Protein AF-G2FFL8-F1 (afdb_monomer_lite)

Organism: NCBI:txid1049564

Radius of gyration: 20.47 Å; chains: 1; bounding box: 55×20×46 Å

Sequence (65 aa):
MLGKSFPDAHKTKIYREHVAKRHKLLLEICPALGYEVGIHNFKNYVLRGSDKYFERIRKGLQRIP

Secondary structure (DSSP, 8-state):
----PPPPHHHHHHHHHHHHHHHHHHHHHHHHHSTTSHHHHHHHHHHH--HHHHHHHHHHHTT--

Foldseek 3Di:
DPDPDDPDPVVVVVVVVVVVVVVVLCVLPDCLCHPQENPPLVVVCVVPVDCVSVVRNVVSVVSRD

pLDDT: mean 84.25, std 12.87, range [41.69, 97.31]

Structure (mmCIF, N/CA/C/O backbone):
data_AF-G2FFL8-F1
#
_entry.id   AF-G2FFL8-F1
#
loop_
_atom_site.group_PDB
_atom_site.id
_atom_site.type_symbol
_atom_site.label_atom_id
_atom_site.label_alt_id
_atom_site.label_comp_id
_atom_site.label_asym_id
_atom_site.label_entity_id
_atom_site.la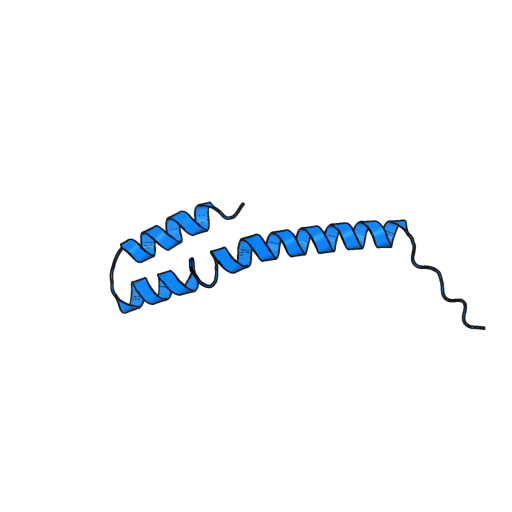bel_seq_id
_atom_site.pdbx_PDB_ins_code
_atom_site.Cartn_x
_atom_site.Cartn_y
_atom_site.Cartn_z
_atom_site.occupancy
_atom_site.B_iso_or_equiv
_atom_site.auth_seq_id
_atom_site.auth_comp_id
_atom_site.auth_asym_id
_atom_site.auth_atom_id
_atom_site.pdbx_PDB_model_num
ATOM 1 N N . MET A 1 1 ? 41.028 -15.366 -27.968 1.00 41.69 1 MET A N 1
ATOM 2 C CA . MET A 1 1 ? 40.433 -14.119 -27.439 1.00 41.69 1 MET A CA 1
ATOM 3 C C . MET A 1 1 ? 38.923 -14.303 -27.398 1.00 41.69 1 MET A C 1
ATOM 5 O O . MET A 1 1 ? 38.336 -14.478 -28.456 1.00 41.69 1 MET A O 1
ATOM 9 N N . LEU A 1 2 ? 38.302 -14.367 -26.213 1.00 48.59 2 LEU A N 1
ATOM 10 C CA . LEU A 1 2 ? 36.841 -14.473 -26.111 1.00 48.59 2 LEU A CA 1
ATOM 11 C C . LEU A 1 2 ? 36.208 -13.166 -26.605 1.00 48.59 2 LEU A C 1
ATOM 13 O O . LEU A 1 2 ? 36.348 -12.125 -25.961 1.00 48.59 2 LEU A O 1
ATOM 17 N N . GLY A 1 3 ? 35.529 -13.227 -27.751 1.00 49.09 3 GLY A N 1
ATOM 18 C CA . GLY A 1 3 ? 34.726 -12.130 -28.274 1.00 49.09 3 GLY A CA 1
ATOM 19 C C . GLY A 1 3 ? 33.561 -11.854 -27.332 1.00 49.09 3 GLY A C 1
ATOM 20 O O . GLY A 1 3 ? 32.572 -12.580 -27.325 1.00 49.09 3 GLY A O 1
ATOM 21 N N . LYS A 1 4 ? 33.676 -10.808 -26.513 1.00 60.31 4 LYS A N 1
ATOM 22 C CA . LYS A 1 4 ? 32.530 -10.267 -25.782 1.00 60.31 4 LYS A CA 1
ATOM 23 C C . LYS A 1 4 ? 31.588 -9.667 -26.826 1.00 60.31 4 LYS A C 1
ATOM 25 O O . LYS A 1 4 ? 31.891 -8.612 -27.376 1.00 60.31 4 LYS A O 1
ATOM 30 N N . SER A 1 5 ? 30.478 -10.339 -27.135 1.00 64.19 5 SER A N 1
ATOM 31 C CA . SER A 1 5 ? 29.422 -9.720 -27.938 1.00 64.19 5 SER A CA 1
ATOM 32 C C . SER A 1 5 ? 28.905 -8.508 -27.169 1.00 64.19 5 SER A C 1
ATOM 34 O O . SER A 1 5 ? 28.429 -8.652 -26.039 1.00 64.19 5 SER A O 1
ATOM 36 N N . PHE A 1 6 ? 29.019 -7.318 -27.751 1.00 61.09 6 PHE A N 1
ATOM 37 C CA . PHE A 1 6 ? 28.429 -6.123 -27.165 1.00 61.09 6 PHE A CA 1
ATOM 38 C C . PHE A 1 6 ? 26.912 -6.330 -27.043 1.00 61.09 6 PHE A C 1
ATOM 40 O O . PHE A 1 6 ? 26.291 -6.805 -27.999 1.00 61.09 6 PHE A O 1
ATOM 47 N N . PRO A 1 7 ? 26.303 -6.041 -25.880 1.00 68.94 7 PRO A N 1
ATOM 48 C CA . PRO A 1 7 ? 24.869 -6.193 -25.721 1.00 68.94 7 PRO A CA 1
ATOM 49 C C . PRO A 1 7 ? 24.158 -5.260 -26.701 1.00 68.94 7 PRO A C 1
ATOM 51 O O . PRO A 1 7 ? 24.478 -4.076 -26.789 1.00 68.94 7 PRO A O 1
ATOM 54 N N . ASP A 1 8 ? 23.196 -5.815 -27.436 1.00 80.44 8 ASP A N 1
ATOM 55 C CA . ASP A 1 8 ? 22.336 -5.070 -28.349 1.00 80.44 8 ASP A CA 1
ATOM 56 C C . ASP A 1 8 ? 21.745 -3.852 -27.615 1.00 80.44 8 ASP A C 1
ATOM 58 O O . ASP A 1 8 ? 21.027 -3.978 -26.611 1.00 80.44 8 ASP A O 1
ATOM 62 N N . ALA A 1 9 ? 22.104 -2.656 -28.090 1.00 80.75 9 ALA A N 1
ATOM 63 C CA . ALA A 1 9 ? 21.726 -1.390 -27.475 1.00 80.75 9 ALA A CA 1
ATOM 64 C C . ALA A 1 9 ? 20.199 -1.226 -27.410 1.00 80.75 9 ALA A C 1
ATOM 66 O O . ALA A 1 9 ? 19.678 -0.670 -26.439 1.00 80.75 9 ALA A O 1
ATOM 67 N N . HIS A 1 10 ? 19.478 -1.776 -28.390 1.00 80.19 10 HIS A N 1
ATOM 68 C CA . HIS A 1 10 ? 18.022 -1.749 -28.434 1.00 80.19 10 HIS A CA 1
ATOM 69 C C . HIS A 1 10 ? 17.412 -2.632 -27.336 1.00 80.19 10 HIS A C 1
ATOM 71 O O . HIS A 1 10 ? 16.600 -2.155 -26.538 1.00 80.19 10 HIS A O 1
ATOM 77 N N . LYS A 1 11 ? 17.872 -3.885 -27.203 1.00 83.94 11 LYS A N 1
ATOM 78 C CA . LYS A 1 11 ? 17.450 -4.781 -26.104 1.00 83.94 11 LYS A CA 1
ATOM 79 C C . LYS A 1 11 ? 17.763 -4.184 -24.735 1.00 83.94 11 LYS A C 1
ATOM 81 O O . LYS A 1 11 ? 16.945 -4.256 -23.820 1.00 83.94 11 LYS A O 1
ATOM 86 N N . THR A 1 12 ? 18.925 -3.548 -24.610 1.00 90.00 12 THR A N 1
ATOM 87 C CA . THR A 1 12 ? 19.347 -2.884 -23.373 1.00 90.00 12 THR A CA 1
ATOM 88 C C . THR A 1 12 ? 18.428 -1.714 -23.011 1.00 90.00 12 THR A C 1
ATOM 90 O O . THR A 1 12 ? 18.118 -1.528 -21.834 1.00 90.00 12 THR A O 1
ATOM 93 N N . LYS A 1 13 ? 17.977 -0.926 -23.995 1.00 92.62 13 LYS A N 1
ATOM 94 C CA . LYS A 1 13 ? 17.033 0.180 -23.778 1.00 92.62 13 LYS A CA 1
ATOM 95 C C . LYS A 1 13 ? 15.666 -0.332 -23.313 1.00 92.62 13 LYS A C 1
ATOM 97 O O . LYS A 1 13 ? 15.200 0.101 -22.262 1.00 92.62 13 LYS A O 1
ATOM 102 N N . ILE A 1 14 ? 15.089 -1.305 -24.025 1.00 93.56 14 ILE A N 1
ATOM 103 C CA . ILE A 1 14 ? 13.792 -1.913 -23.670 1.00 93.56 14 ILE A CA 1
ATOM 104 C C . ILE A 1 14 ? 13.826 -2.483 -22.251 1.00 93.56 14 ILE A C 1
ATOM 106 O O . ILE A 1 14 ? 12.919 -2.248 -21.452 1.00 93.56 14 ILE A O 1
ATOM 110 N N . TYR A 1 15 ? 14.899 -3.199 -21.905 1.00 92.19 15 TYR A N 1
ATOM 111 C CA . TYR A 1 15 ? 15.057 -3.745 -20.562 1.00 92.19 15 TYR A CA 1
ATOM 112 C C . TYR A 1 15 ? 15.013 -2.648 -19.490 1.00 92.19 15 TYR A C 1
ATOM 114 O O . TYR A 1 15 ? 14.286 -2.782 -18.505 1.00 92.19 15 TYR A O 1
ATOM 122 N N . ARG A 1 16 ? 15.738 -1.537 -19.686 1.00 94.62 16 ARG A N 1
ATOM 123 C CA . ARG A 1 16 ? 15.735 -0.414 -18.732 1.00 94.62 16 ARG A CA 1
ATOM 124 C C . ARG A 1 16 ? 14.350 0.211 -18.581 1.00 94.62 16 ARG A C 1
ATOM 126 O O . ARG A 1 16 ? 13.944 0.491 -17.455 1.00 94.62 16 ARG A O 1
ATOM 133 N N . GLU A 1 17 ? 13.618 0.385 -19.678 1.00 95.94 17 GLU A N 1
ATOM 134 C CA . GLU A 1 17 ? 12.244 0.905 -19.651 1.00 95.94 17 GLU A CA 1
ATOM 135 C C . GLU A 1 17 ? 11.310 -0.021 -18.857 1.00 95.94 17 GLU A C 1
ATOM 137 O O . GLU A 1 17 ? 10.541 0.439 -18.009 1.00 95.94 17 GLU A O 1
ATOM 142 N N . HIS A 1 18 ? 11.425 -1.337 -19.053 1.00 96.31 18 HIS A N 1
ATOM 143 C CA . HIS A 1 18 ? 10.634 -2.326 -18.318 1.00 96.31 18 HIS A CA 1
ATOM 144 C C . HIS A 1 18 ? 10.979 -2.356 -16.825 1.00 96.31 18 HIS A C 1
ATOM 146 O O . HIS A 1 18 ? 10.077 -2.428 -15.987 1.00 96.31 18 HIS A O 1
ATOM 152 N N . VAL A 1 19 ? 12.266 -2.266 -16.475 1.00 96.50 19 VAL A N 1
ATOM 153 C CA . VAL A 1 19 ? 12.714 -2.192 -15.077 1.00 96.50 19 VAL A CA 1
ATOM 154 C C . VAL A 1 19 ? 12.181 -0.929 -14.405 1.00 96.50 19 VAL A C 1
ATOM 156 O O . VAL A 1 19 ? 11.631 -1.020 -13.307 1.00 96.50 19 VAL A O 1
ATOM 159 N N . ALA A 1 20 ? 12.270 0.228 -15.067 1.00 95.81 20 ALA A N 1
ATOM 160 C CA . ALA A 1 20 ? 11.740 1.485 -14.543 1.00 95.81 20 ALA A CA 1
ATOM 161 C C . ALA A 1 20 ? 10.217 1.418 -14.338 1.00 95.81 20 ALA A C 1
ATOM 163 O O . ALA A 1 20 ? 9.716 1.792 -13.275 1.00 95.81 20 ALA A O 1
ATOM 164 N N . LYS A 1 21 ? 9.481 0.861 -15.310 1.00 95.69 21 LYS A N 1
ATOM 165 C CA . LYS A 1 21 ? 8.030 0.652 -15.202 1.00 95.69 21 LYS A CA 1
ATOM 166 C C . LYS A 1 21 ? 7.676 -0.270 -14.034 1.00 95.69 21 LYS A C 1
ATOM 168 O O . LYS A 1 21 ? 6.798 0.061 -13.242 1.00 95.69 21 LYS A O 1
ATOM 173 N N . ARG A 1 22 ? 8.375 -1.401 -13.892 1.00 95.06 22 ARG A N 1
ATOM 174 C CA . ARG A 1 22 ? 8.176 -2.332 -12.770 1.00 95.06 22 ARG A CA 1
ATOM 175 C C . ARG A 1 22 ? 8.463 -1.659 -11.430 1.00 95.06 22 ARG A C 1
ATOM 177 O O . ARG A 1 22 ? 7.700 -1.850 -10.490 1.00 95.06 22 ARG A O 1
ATOM 184 N N . HIS A 1 23 ? 9.543 -0.887 -11.339 1.00 94.75 23 HIS A N 1
ATOM 185 C CA . HIS A 1 23 ? 9.903 -0.181 -10.114 1.00 94.75 23 HIS A CA 1
ATOM 186 C C . HIS A 1 23 ? 8.821 0.824 -9.706 1.00 94.75 23 HIS A C 1
ATOM 188 O O . HIS A 1 23 ? 8.403 0.825 -8.551 1.00 94.75 23 HIS A O 1
ATOM 194 N N . LYS A 1 24 ? 8.303 1.602 -10.665 1.00 92.69 24 LYS A N 1
ATOM 195 C CA . LYS A 1 24 ? 7.187 2.527 -10.434 1.00 92.69 24 LYS A CA 1
ATOM 196 C C . LYS A 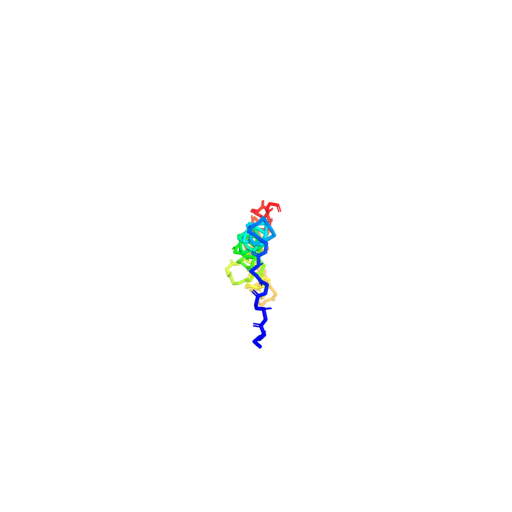1 24 ? 5.948 1.802 -9.895 1.00 92.69 24 LYS A C 1
ATOM 198 O O 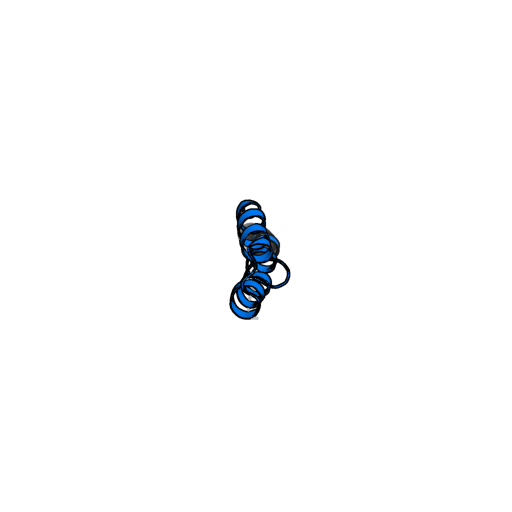. LYS A 1 24 ? 5.423 2.196 -8.862 1.00 92.69 24 LYS A O 1
ATOM 203 N N . LEU A 1 25 ? 5.542 0.702 -10.535 1.00 90.50 25 LEU A N 1
ATOM 204 C CA . LEU A 1 25 ? 4.394 -0.095 -10.085 1.00 90.50 25 LEU A CA 1
ATOM 205 C C . LEU A 1 25 ? 4.595 -0.658 -8.670 1.00 90.50 25 LEU A C 1
ATOM 207 O O . LEU A 1 25 ? 3.673 -0.644 -7.862 1.00 90.50 25 LEU A O 1
ATOM 211 N N . LEU A 1 26 ? 5.802 -1.125 -8.336 1.00 89.44 26 LEU A N 1
ATOM 212 C CA . LEU A 1 26 ? 6.104 -1.612 -6.987 1.00 89.44 26 LEU A CA 1
ATOM 213 C C . LEU A 1 26 ? 6.033 -0.495 -5.937 1.00 89.44 26 LEU A C 1
ATOM 215 O O . LEU A 1 26 ? 5.521 -0.732 -4.845 1.00 89.44 26 LEU A O 1
ATOM 219 N N . LEU A 1 27 ? 6.504 0.713 -6.260 1.00 85.62 27 LEU A N 1
ATOM 220 C CA . LEU A 1 27 ? 6.385 1.875 -5.373 1.00 85.62 27 LEU A CA 1
ATOM 221 C C . LEU A 1 27 ? 4.930 2.305 -5.146 1.00 85.62 27 LEU A C 1
ATOM 223 O O . LEU A 1 27 ? 4.635 2.865 -4.098 1.00 85.62 27 LEU A O 1
ATOM 227 N N . GLU A 1 28 ? 4.029 2.036 -6.088 1.00 83.06 28 GLU A N 1
ATOM 228 C CA . GLU A 1 28 ? 2.598 2.333 -5.951 1.00 83.06 28 GLU A CA 1
ATOM 229 C C . GLU A 1 28 ? 1.861 1.234 -5.162 1.00 83.06 28 GLU A C 1
ATOM 231 O O . GLU A 1 28 ? 1.089 1.527 -4.247 1.00 83.06 28 GLU A O 1
ATOM 236 N N . ILE A 1 29 ? 2.139 -0.040 -5.458 1.00 83.06 29 ILE A N 1
ATOM 237 C CA . ILE A 1 29 ? 1.434 -1.190 -4.868 1.00 83.06 29 ILE A CA 1
ATOM 238 C C . ILE A 1 29 ? 1.882 -1.461 -3.425 1.00 83.06 29 ILE A C 1
ATOM 240 O O . ILE A 1 29 ? 1.046 -1.702 -2.549 1.00 83.06 29 ILE A O 1
ATOM 244 N N . CYS A 1 30 ? 3.192 -1.437 -3.150 1.00 83.44 30 CYS A N 1
ATOM 245 C CA . CYS A 1 30 ? 3.729 -1.842 -1.846 1.00 83.44 30 CYS A CA 1
ATOM 246 C C . CYS A 1 30 ? 3.204 -0.990 -0.676 1.00 83.44 30 CYS A C 1
ATOM 248 O O . CYS A 1 30 ? 2.814 -1.581 0.330 1.00 83.44 30 CYS A O 1
ATOM 250 N N . PRO A 1 31 ? 3.133 0.353 -0.756 1.00 78.94 31 PRO A N 1
ATOM 251 C CA . PRO A 1 31 ? 2.557 1.164 0.319 1.00 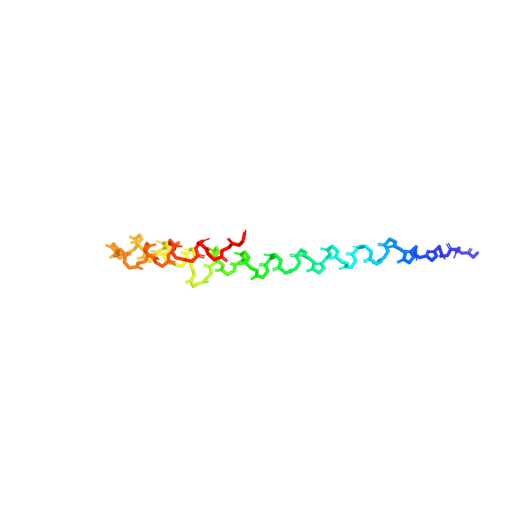78.94 31 PRO A CA 1
ATOM 252 C C . PRO A 1 31 ? 1.053 0.944 0.481 1.00 78.94 31 PRO A C 1
ATOM 254 O O . PRO A 1 31 ? 0.541 0.934 1.597 1.00 78.94 31 PRO A O 1
ATOM 257 N N . ALA A 1 32 ? 0.338 0.733 -0.625 1.00 78.06 32 ALA A N 1
ATOM 258 C CA . ALA A 1 32 ? -1.107 0.567 -0.592 1.00 78.06 32 ALA A CA 1
ATOM 259 C C . ALA A 1 32 ? -1.538 -0.767 0.044 1.00 78.06 32 ALA A C 1
ATOM 261 O O . ALA A 1 32 ? -2.559 -0.833 0.730 1.00 78.06 32 ALA A O 1
ATOM 262 N N . LEU A 1 33 ? -0.735 -1.821 -0.112 1.00 79.12 33 LEU A N 1
ATOM 263 C CA . LEU A 1 33 ? -0.962 -3.106 0.560 1.00 79.12 33 LEU A CA 1
ATOM 264 C C . LEU A 1 33 ? -0.268 -3.197 1.928 1.00 79.12 33 LEU A C 1
ATOM 266 O O . LEU A 1 33 ? -0.733 -3.913 2.816 1.00 79.12 33 LEU A O 1
ATOM 270 N N . GLY A 1 34 ? 0.837 -2.480 2.106 1.00 75.12 34 GLY A N 1
ATOM 271 C CA . GLY A 1 34 ? 1.726 -2.587 3.254 1.00 75.12 34 GLY A CA 1
ATOM 272 C C . GLY A 1 34 ? 1.390 -1.653 4.417 1.00 75.12 34 GLY A C 1
ATOM 273 O O . GLY A 1 34 ? 0.246 -1.538 4.869 1.00 75.12 34 GLY A O 1
ATOM 274 N N . TYR A 1 35 ? 2.441 -1.046 4.968 1.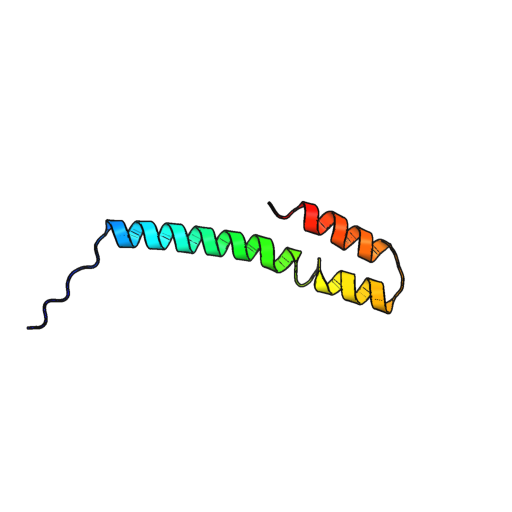00 64.00 35 TYR A N 1
ATOM 275 C CA . TYR A 1 35 ? 2.365 -0.171 6.136 1.00 64.00 35 TYR A CA 1
ATOM 276 C C . TYR A 1 35 ? 1.620 1.133 5.791 1.00 64.00 35 TYR A C 1
ATOM 278 O O . TYR A 1 35 ? 1.704 1.604 4.666 1.00 64.00 35 TYR A O 1
ATOM 286 N N . GLU A 1 36 ? 0.882 1.700 6.750 1.00 68.06 36 GLU A N 1
ATOM 287 C CA . GLU A 1 36 ? -0.026 2.864 6.612 1.00 68.06 36 GLU A CA 1
ATOM 288 C C . GLU A 1 36 ? -1.368 2.645 5.882 1.00 68.06 36 GLU A C 1
ATOM 290 O O . GLU A 1 36 ? -2.317 3.383 6.165 1.00 68.06 36 GLU A O 1
ATOM 295 N N . VAL A 1 37 ? -1.522 1.621 5.029 1.00 80.38 37 VAL A N 1
ATOM 296 C CA . VAL A 1 37 ? -2.790 1.367 4.309 1.00 80.38 37 VAL A CA 1
ATOM 297 C C . VAL A 1 37 ? -3.369 -0.020 4.598 1.00 80.38 37 VAL A C 1
ATOM 299 O O . VAL A 1 37 ? -4.199 -0.127 5.496 1.00 80.38 37 VAL A O 1
ATOM 302 N N . GLY A 1 38 ? -2.973 -1.070 3.875 1.00 84.62 38 GLY A N 1
ATOM 303 C CA . GLY A 1 38 ? -3.637 -2.377 3.917 1.00 84.62 38 GLY A CA 1
ATOM 304 C C . GLY A 1 38 ? -3.438 -3.127 5.234 1.00 84.62 38 GLY A C 1
ATOM 305 O O . GLY A 1 38 ? -4.285 -3.078 6.130 1.00 84.62 38 GLY A O 1
ATOM 306 N N . ILE A 1 39 ? -2.307 -3.826 5.363 1.00 87.81 39 ILE A N 1
ATOM 307 C CA . ILE A 1 39 ? -2.036 -4.739 6.489 1.00 87.81 39 ILE A CA 1
ATOM 308 C C . ILE A 1 39 ? -2.112 -4.012 7.837 1.00 87.81 39 ILE A C 1
ATOM 310 O O . ILE A 1 39 ? -2.656 -4.551 8.805 1.00 87.81 39 ILE A O 1
ATOM 314 N N . HIS A 1 40 ? -1.608 -2.775 7.911 1.00 90.00 40 HIS A N 1
ATOM 315 C CA . HIS A 1 40 ? -1.628 -2.011 9.158 1.00 90.00 40 HIS A CA 1
ATOM 316 C C . HIS A 1 40 ? -3.072 -1.736 9.607 1.00 90.00 40 HIS A C 1
ATOM 318 O O . HIS A 1 40 ? -3.441 -2.085 10.735 1.00 90.00 40 HIS A O 1
ATOM 324 N N . ASN A 1 41 ? -3.908 -1.132 8.754 1.00 91.62 41 ASN A N 1
ATOM 325 C CA . ASN A 1 41 ? -5.279 -0.824 9.157 1.00 91.62 41 ASN A CA 1
ATOM 326 C C . ASN A 1 41 ? -6.118 -2.097 9.306 1.00 91.62 41 ASN A C 1
ATOM 328 O O . ASN A 1 41 ? -6.949 -2.135 10.205 1.00 91.62 41 ASN A O 1
ATOM 332 N N . PHE A 1 42 ? -5.857 -3.159 8.539 1.00 91.81 42 PHE A N 1
ATOM 333 C CA . PHE A 1 42 ? -6.535 -4.443 8.733 1.00 91.81 42 PHE A CA 1
ATOM 334 C C . PHE A 1 42 ? -6.276 -5.001 10.134 1.00 91.81 42 PHE A C 1
ATOM 336 O O . PHE A 1 42 ? -7.217 -5.250 10.887 1.00 91.81 42 PHE A O 1
ATOM 343 N N . LYS A 1 43 ? -5.002 -5.093 10.541 1.00 93.62 43 LYS A N 1
ATOM 344 C CA . LYS A 1 43 ? -4.630 -5.502 11.902 1.00 93.62 43 LYS A CA 1
ATOM 345 C C . LYS A 1 43 ? -5.326 -4.624 12.943 1.00 93.62 43 LYS A C 1
ATOM 347 O O . LYS A 1 43 ? -5.877 -5.124 13.917 1.00 93.62 43 LYS A O 1
ATOM 352 N N . ASN A 1 44 ? -5.317 -3.308 12.746 1.00 94.06 44 ASN A N 1
ATOM 353 C CA . ASN A 1 44 ? -5.941 -2.378 13.682 1.00 94.06 44 ASN A CA 1
ATOM 354 C C . ASN A 1 44 ? -7.468 -2.515 13.742 1.00 94.06 44 ASN A C 1
ATOM 356 O O . ASN A 1 44 ? -8.025 -2.314 14.818 1.00 94.06 44 ASN A O 1
ATOM 360 N N . TYR A 1 45 ? -8.116 -2.847 12.624 1.00 95.00 45 TYR A N 1
ATOM 361 C CA . TYR A 1 45 ? -9.541 -3.149 12.563 1.00 95.00 45 TYR A CA 1
ATOM 362 C C . TYR A 1 45 ? -9.853 -4.395 13.390 1.00 95.00 45 TYR A C 1
ATOM 364 O O . TYR A 1 45 ? -10.647 -4.303 14.319 1.00 95.00 45 TYR A O 1
ATOM 372 N N . VAL A 1 46 ? -9.152 -5.509 13.147 1.00 95.44 46 VAL A N 1
ATOM 373 C CA . VAL A 1 46 ? -9.350 -6.762 13.899 1.00 95.44 46 VAL A CA 1
ATOM 374 C C . VAL A 1 46 ? -9.082 -6.572 15.397 1.00 95.44 46 VAL A C 1
ATOM 376 O O . VAL A 1 46 ? -9.865 -7.026 16.221 1.00 95.44 46 VAL A O 1
ATOM 379 N N . LEU A 1 47 ? -8.008 -5.863 15.766 1.00 97.31 47 LEU A N 1
ATOM 380 C CA . LEU A 1 47 ? -7.612 -5.696 17.172 1.00 97.31 47 LEU A CA 1
ATOM 381 C C . LEU A 1 47 ? -8.448 -4.674 17.954 1.00 97.31 47 LEU A C 1
ATOM 383 O O . LEU A 1 47 ? -8.403 -4.681 19.180 1.00 97.31 47 LEU A O 1
ATOM 387 N N . ARG A 1 48 ? -9.130 -3.739 17.281 1.00 96.50 48 ARG A N 1
ATOM 388 C CA . ARG A 1 48 ? -9.823 -2.621 17.956 1.00 96.50 48 ARG A CA 1
ATOM 389 C C . ARG A 1 48 ? -11.297 -2.472 17.588 1.00 96.50 48 ARG A C 1
ATOM 391 O O . ARG A 1 48 ? -11.953 -1.622 18.178 1.00 96.50 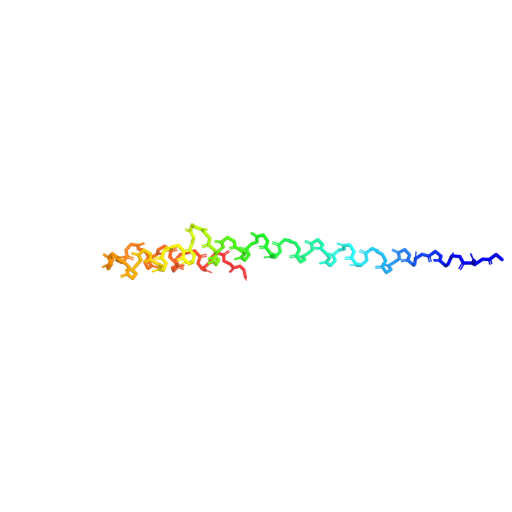48 ARG A O 1
ATOM 398 N N . GLY A 1 49 ? -11.795 -3.218 16.603 1.00 93.88 49 GLY A N 1
ATOM 399 C CA . GLY A 1 49 ? -13.206 -3.238 16.204 1.00 93.88 49 GLY A CA 1
ATOM 400 C C . GLY A 1 49 ? -13.764 -1.891 15.734 1.00 93.88 49 GLY A C 1
ATOM 401 O O . GLY A 1 49 ? -14.941 -1.624 15.930 1.00 93.88 49 GLY A O 1
ATOM 402 N N . SER A 1 50 ? -12.930 -1.004 15.177 1.00 96.31 50 SER A N 1
ATOM 403 C CA . SER A 1 50 ? -13.346 0.358 14.808 1.00 96.31 50 SER A CA 1
ATOM 404 C C . SER A 1 50 ? -13.347 0.580 13.299 1.00 96.31 50 SER A C 1
ATOM 406 O O . SER A 1 50 ? -12.300 0.495 12.649 1.00 96.31 50 SER A O 1
ATOM 408 N N . ASP A 1 51 ? -14.495 0.993 12.765 1.00 95.31 51 ASP A N 1
ATOM 409 C CA . ASP A 1 51 ? -14.729 1.195 11.327 1.00 95.31 51 ASP A CA 1
ATOM 410 C C . ASP A 1 51 ? -13.810 2.227 10.675 1.00 95.31 51 ASP A C 1
ATOM 412 O O . ASP A 1 51 ? -13.548 2.162 9.474 1.00 95.31 51 ASP A O 1
ATOM 416 N N . LYS A 1 52 ? -13.215 3.138 11.455 1.00 94.94 52 LYS A N 1
ATOM 417 C CA . LYS A 1 52 ? -12.229 4.092 10.924 1.00 94.94 52 LYS A CA 1
ATOM 418 C C . LYS A 1 52 ? -11.058 3.395 10.226 1.00 94.94 52 LYS A C 1
ATOM 420 O O . LYS A 1 52 ? -10.460 3.970 9.319 1.00 94.94 52 LYS A O 1
ATOM 425 N N . TYR A 1 53 ? -10.699 2.186 10.659 1.00 94.12 53 TYR A N 1
ATOM 426 C CA . TYR A 1 53 ? -9.626 1.411 10.045 1.00 94.12 53 TYR A CA 1
ATOM 427 C C . TYR A 1 53 ? -10.083 0.758 8.738 1.00 94.12 53 TYR A C 1
ATOM 429 O O . TYR A 1 53 ? -9.341 0.807 7.761 1.00 94.12 53 TYR A O 1
ATOM 437 N N . PHE A 1 54 ? -11.315 0.246 8.682 1.00 91.75 54 PHE A N 1
ATOM 438 C CA . PHE A 1 54 ? -11.921 -0.239 7.440 1.00 91.75 54 PHE A CA 1
ATOM 439 C C . PHE A 1 54 ? -11.992 0.875 6.385 1.00 91.75 54 PHE A C 1
ATOM 441 O O . PHE A 1 54 ? -11.521 0.706 5.261 1.00 91.75 54 PHE A O 1
ATOM 448 N N . GLU A 1 55 ? -12.460 2.061 6.776 1.00 93.06 55 GLU A N 1
ATOM 449 C CA . GLU A 1 55 ? -12.561 3.215 5.880 1.00 93.06 55 GLU A CA 1
ATOM 450 C C . GLU A 1 55 ? -11.205 3.679 5.331 1.00 93.06 55 GLU A C 1
ATOM 452 O O . GLU A 1 55 ? -11.107 4.112 4.180 1.00 93.06 55 GLU A O 1
ATOM 457 N N . ARG A 1 56 ? -10.134 3.556 6.123 1.00 90.56 56 ARG A N 1
ATOM 458 C CA . ARG A 1 56 ? -8.766 3.843 5.665 1.00 90.56 56 ARG A CA 1
ATOM 459 C C . ARG A 1 56 ? -8.289 2.844 4.613 1.00 90.56 56 ARG A C 1
ATOM 461 O O . ARG A 1 56 ? -7.712 3.276 3.617 1.00 90.56 56 ARG A O 1
ATOM 468 N N . ILE A 1 57 ? -8.564 1.549 4.793 1.00 90.25 57 ILE A N 1
ATOM 469 C CA . ILE A 1 57 ? -8.256 0.514 3.787 1.00 90.25 57 ILE A CA 1
ATOM 470 C C . ILE A 1 57 ? -9.036 0.805 2.505 1.00 90.25 57 ILE A C 1
ATOM 472 O O . ILE A 1 57 ? -8.441 0.902 1.434 1.00 90.25 57 ILE A O 1
ATOM 476 N N . ARG A 1 58 ? -10.353 1.020 2.621 1.00 88.81 58 ARG A N 1
ATOM 477 C CA . ARG A 1 58 ? -11.249 1.275 1.487 1.00 88.81 58 ARG A CA 1
ATOM 478 C C . ARG A 1 58 ? -10.781 2.460 0.641 1.00 88.81 58 ARG A C 1
ATOM 480 O O . ARG A 1 58 ? -10.675 2.338 -0.575 1.00 88.81 58 ARG A O 1
ATOM 487 N N . LYS A 1 59 ? -10.454 3.590 1.277 1.00 87.81 59 LYS A N 1
ATOM 488 C CA . LYS A 1 59 ? -9.938 4.787 0.586 1.00 87.81 59 LYS A CA 1
ATOM 489 C C . LYS A 1 59 ? -8.543 4.579 0.002 1.00 87.81 59 LYS A C 1
ATOM 491 O O . LYS A 1 59 ? -8.235 5.130 -1.049 1.00 87.81 59 LYS A O 1
ATOM 496 N N . GLY A 1 60 ? -7.688 3.827 0.688 1.00 83.06 60 GLY A N 1
ATOM 497 C CA . GLY A 1 60 ? -6.325 3.579 0.235 1.00 83.06 60 GLY A CA 1
ATOM 498 C C . GLY A 1 60 ? -6.251 2.661 -0.984 1.00 83.06 60 GLY A C 1
ATOM 499 O O . GLY A 1 60 ? -5.499 2.956 -1.907 1.00 83.06 60 GLY A O 1
ATOM 500 N N . LEU A 1 61 ? -7.078 1.613 -1.039 1.00 81.75 61 LEU A N 1
ATOM 501 C CA . LEU A 1 61 ? -7.134 0.701 -2.189 1.00 81.75 61 LEU A CA 1
ATOM 502 C C . LEU A 1 61 ? -7.665 1.381 -3.460 1.00 81.75 61 LEU A C 1
ATOM 504 O O . LEU A 1 61 ? -7.222 1.046 -4.550 1.00 81.75 61 LEU A O 1
ATOM 508 N N . GLN A 1 62 ? -8.539 2.385 -3.334 1.00 82.75 62 GLN A N 1
ATOM 509 C CA . GLN A 1 62 ? -9.027 3.186 -4.470 1.00 82.75 62 GLN A CA 1
ATOM 510 C C . GLN A 1 62 ? -7.947 4.058 -5.132 1.00 82.75 62 GLN A C 1
ATOM 512 O O . GLN A 1 62 ? -8.190 4.628 -6.191 1.00 82.75 62 GLN A O 1
ATOM 517 N N . ARG A 1 63 ? -6.779 4.216 -4.500 1.00 74.62 63 ARG A N 1
ATOM 518 C CA . ARG A 1 63 ? -5.660 5.010 -5.030 1.00 74.62 63 ARG A CA 1
ATOM 519 C C . ARG A 1 63 ? -4.664 4.180 -5.835 1.00 74.62 63 ARG A C 1
ATOM 521 O O . ARG A 1 63 ? -3.735 4.759 -6.391 1.00 74.62 63 ARG A O 1
ATOM 528 N N . ILE A 1 64 ? -4.828 2.859 -5.856 1.00 71.06 64 ILE A N 1
ATOM 529 C CA . ILE A 1 64 ? -4.015 1.979 -6.689 1.00 71.06 64 ILE A CA 1
ATOM 530 C C . ILE A 1 64 ? -4.597 2.041 -8.109 1.00 71.06 64 ILE A C 1
ATOM 532 O O . ILE A 1 64 ? -5.801 1.811 -8.249 1.00 71.06 64 ILE A O 1
ATOM 536 N N . PRO A 1 65 ? -3.793 2.406 -9.122 1.00 64.81 65 PRO A N 1
ATOM 537 C CA . PRO A 1 65 ? -4.233 2.442 -10.514 1.00 64.81 65 PRO A CA 1
ATOM 538 C C . PRO A 1 65 ? -4.574 1.057 -11.078 1.00 64.81 65 PRO A C 1
ATOM 540 O O . PRO A 1 65 ? -4.021 0.046 -10.584 1.00 64.81 65 PRO A O 1
#